Protein AF-A0A3B3IU52-F1 (afdb_monomer_lite)

InterPro domains:
  IPR023696 Ureohydrolase domain superfamily [SSF52768] (1-174)
  IPR023801 Histone deacetylase domain [PF00850] (44-119)
  IPR037138 Histone deacetylase domain superfamily [G3DSA:3.40.800.20] (1-45)
  IPR037138 Histone deacetylase domain superfamily [G3DSA:3.40.800.20] (46-176)

Radius of gyration: 17.89 Å; chains: 1; bounding box: 41×42×43 Å

Sequence (176 aa):
CPATEGIFDYAAAIGGATITAAQCLIDGMCKVAINWSGGWHHAKNVLKEVYQAFNPKAVVLQLGADTIAGDPMCSFNMTPVGIGKCLKYILQWQLATLILGGGGYNLANTARCWTYLTGVILGKTLSSEIPDHEFFTAYGPDYVLEITPSCRPDRNEPHRIQQILNYIKGNLKHVV

Structure (mmCIF, N/CA/C/O backbone):
data_AF-A0A3B3IU52-F1
#
_entry.id   AF-A0A3B3IU52-F1
#
loop_
_atom_site.group_PDB
_atom_site.id
_atom_site.type_symbol
_atom_site.label_atom_id
_atom_site.label_alt_id
_atom_site.label_comp_id
_atom_site.label_asym_id
_atom_site.label_entity_id
_atom_site.label_seq_id
_atom_site.pdbx_PDB_ins_code
_atom_site.Cartn_x
_atom_site.Cartn_y
_atom_site.Cartn_z
_atom_site.occupancy
_atom_site.B_iso_or_equiv
_atom_site.auth_seq_id
_atom_site.auth_comp_id
_atom_site.auth_asym_id
_atom_site.auth_atom_id
_atom_site.pdbx_PDB_model_num
ATOM 1 N N . CYS A 1 1 ? -6.387 11.412 -16.686 1.00 67.19 1 CYS A N 1
ATOM 2 C CA . CYS A 1 1 ? -7.713 10.794 -16.881 1.00 67.19 1 CYS A CA 1
ATOM 3 C C . CYS A 1 1 ? -8.155 10.950 -18.334 1.00 67.19 1 CYS A C 1
ATOM 5 O O . CYS A 1 1 ? -8.839 11.922 -18.634 1.00 67.19 1 CYS A O 1
ATOM 7 N N . PRO A 1 2 ? -7.716 10.068 -19.248 1.00 74.56 2 PRO A N 1
ATOM 8 C CA . PRO A 1 2 ? -8.253 10.043 -20.608 1.00 74.56 2 PRO A CA 1
ATOM 9 C C . PRO A 1 2 ? -9.712 9.559 -20.592 1.00 74.56 2 PRO A C 1
ATOM 11 O O . PRO A 1 2 ? -10.058 8.677 -19.807 1.00 74.56 2 PRO A O 1
ATOM 14 N N . ALA A 1 3 ? -10.562 10.129 -21.446 1.00 82.50 3 ALA A N 1
ATOM 15 C CA . ALA A 1 3 ? -11.902 9.599 -21.682 1.00 82.50 3 ALA A CA 1
ATOM 16 C C . ALA A 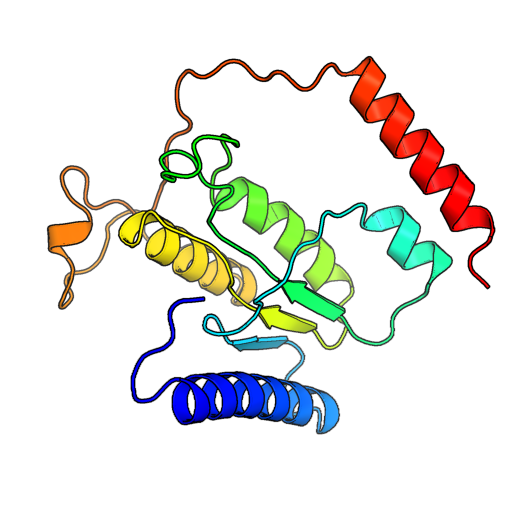1 3 ? -11.779 8.351 -22.568 1.00 82.50 3 ALA A C 1
ATOM 18 O O . ALA A 1 3 ? -11.343 8.451 -23.712 1.00 82.50 3 ALA A O 1
ATOM 19 N N . THR A 1 4 ? -12.112 7.183 -22.024 1.00 79.62 4 THR A N 1
ATOM 20 C CA . THR A 1 4 ? -12.053 5.892 -22.723 1.00 79.62 4 THR A CA 1
ATOM 21 C C . THR A 1 4 ? -13.270 5.045 -22.359 1.00 79.62 4 THR A C 1
ATOM 23 O O . THR A 1 4 ? -13.953 5.324 -21.373 1.00 79.62 4 THR A O 1
ATOM 26 N N . GLU A 1 5 ? -13.572 4.030 -23.162 1.00 81.25 5 GLU A N 1
ATOM 27 C CA . GLU A 1 5 ? -14.638 3.069 -22.875 1.00 81.25 5 GLU A CA 1
ATOM 28 C C . GLU A 1 5 ? -14.361 2.304 -21.564 1.00 81.25 5 GLU A C 1
ATOM 30 O O . GLU A 1 5 ? -13.205 2.078 -21.202 1.00 81.25 5 GLU A O 1
ATOM 35 N N . GLY A 1 6 ? -15.416 1.949 -20.821 1.00 83.94 6 GLY A N 1
ATOM 36 C CA . GLY A 1 6 ? -15.324 1.152 -19.587 1.00 83.94 6 GLY A CA 1
ATOM 37 C C . GLY A 1 6 ? -14.875 1.903 -18.324 1.00 83.94 6 GLY A C 1
ATOM 38 O O . GLY A 1 6 ? -14.784 1.299 -17.257 1.00 83.94 6 GLY A O 1
ATOM 39 N N . ILE A 1 7 ? -14.627 3.220 -18.388 1.00 70.56 7 ILE A N 1
ATOM 40 C CA . ILE A 1 7 ? -14.172 4.000 -17.216 1.00 70.56 7 ILE A CA 1
ATOM 41 C C . ILE A 1 7 ? -15.163 3.991 -16.048 1.00 70.56 7 ILE A C 1
ATOM 43 O O . ILE A 1 7 ? -14.738 4.027 -14.894 1.00 70.56 7 ILE A O 1
ATOM 47 N N . PHE A 1 8 ? -16.469 3.947 -16.332 1.00 73.44 8 PHE A N 1
ATOM 48 C CA . PHE A 1 8 ? -17.498 3.908 -15.295 1.00 73.44 8 PHE A CA 1
ATOM 49 C C . PHE A 1 8 ? -17.473 2.567 -14.563 1.00 73.44 8 PHE A C 1
ATOM 51 O O . PHE A 1 8 ? -17.418 2.554 -13.338 1.00 73.44 8 PHE A O 1
ATOM 58 N N . ASP A 1 9 ? -17.422 1.459 -15.302 1.00 76.62 9 ASP A N 1
ATOM 59 C CA . ASP A 1 9 ? -17.371 0.112 -14.729 1.00 76.62 9 ASP A CA 1
ATOM 60 C C . ASP A 1 9 ? -16.074 -0.112 -13.949 1.00 76.62 9 ASP A C 1
ATOM 62 O O . ASP A 1 9 ? -16.095 -0.650 -12.844 1.00 76.62 9 ASP A O 1
ATOM 66 N N . TYR A 1 10 ? -14.948 0.384 -14.470 1.00 73.12 10 TYR A N 1
ATOM 67 C CA . TYR A 1 10 ? -13.663 0.376 -13.773 1.00 73.12 10 TYR A CA 1
ATOM 68 C C . TYR A 1 10 ? -13.732 1.126 -12.434 1.00 73.12 10 TYR A C 1
ATOM 70 O O . TYR A 1 10 ? -13.343 0.595 -11.389 1.00 73.12 10 TYR A O 1
ATOM 78 N N . ALA A 1 11 ? -14.277 2.346 -12.444 1.00 67.62 11 ALA A N 1
ATOM 79 C CA . ALA A 1 11 ? -14.448 3.142 -11.234 1.00 67.62 11 ALA A CA 1
ATOM 80 C C . ALA A 1 11 ? -15.428 2.482 -10.248 1.00 67.62 11 ALA A C 1
ATOM 82 O O . ALA A 1 11 ? -15.142 2.427 -9.049 1.00 67.62 11 ALA A O 1
ATOM 83 N N . ALA A 1 12 ? -16.548 1.946 -10.741 1.00 72.75 12 ALA A N 1
ATOM 84 C CA . ALA A 1 12 ? -17.552 1.253 -9.940 1.00 72.75 12 ALA A CA 1
ATOM 85 C C . ALA A 1 12 ? -16.986 -0.018 -9.294 1.00 72.75 12 ALA A C 1
ATOM 87 O O . ALA A 1 12 ? -17.227 -0.251 -8.111 1.00 72.75 12 ALA A O 1
ATOM 88 N N . ALA A 1 13 ? -16.176 -0.798 -10.015 1.00 80.69 13 ALA A N 1
ATOM 89 C CA . ALA A 1 13 ? -15.521 -1.991 -9.487 1.00 80.69 13 ALA A CA 1
ATOM 90 C C . ALA A 1 13 ? -14.518 -1.650 -8.372 1.00 80.69 13 ALA A C 1
ATOM 92 O O . ALA A 1 13 ? -14.531 -2.279 -7.314 1.00 80.69 13 ALA A O 1
ATOM 93 N N . ILE A 1 14 ? -13.684 -0.622 -8.562 1.00 77.06 14 ILE A N 1
ATOM 94 C CA . ILE A 1 14 ? -12.698 -0.195 -7.552 1.00 77.06 14 ILE A CA 1
ATOM 95 C C . ILE A 1 14 ? -13.382 0.395 -6.318 1.00 77.06 14 ILE A C 1
ATOM 97 O O . ILE A 1 14 ? -12.998 0.082 -5.181 1.00 77.06 14 ILE A O 1
ATOM 101 N N . GLY A 1 15 ? -14.391 1.241 -6.537 1.00 68.56 15 GLY A N 1
ATOM 102 C CA . GLY A 1 15 ? -15.220 1.795 -5.472 1.00 68.56 15 GLY A CA 1
ATOM 103 C C . GLY A 1 15 ? -15.920 0.683 -4.694 1.00 68.56 15 GLY A C 1
ATOM 104 O O . GLY A 1 15 ? -15.777 0.607 -3.475 1.00 68.56 15 GLY A O 1
ATOM 105 N N . GLY A 1 16 ? -16.575 -0.236 -5.405 1.00 80.31 16 GLY A N 1
ATOM 106 C CA . GLY A 1 16 ? -17.250 -1.405 -4.848 1.00 80.31 16 GLY A CA 1
ATOM 107 C C . GLY A 1 16 ? -16.316 -2.285 -4.021 1.00 80.31 16 GLY A C 1
ATOM 108 O O . GLY A 1 16 ? -16.609 -2.537 -2.859 1.00 80.31 16 GLY A O 1
ATOM 109 N N . ALA A 1 17 ? -15.150 -2.667 -4.549 1.00 86.44 17 ALA A N 1
ATOM 110 C CA . ALA A 1 17 ? -14.179 -3.492 -3.825 1.00 86.44 17 ALA A CA 1
ATOM 111 C C . ALA A 1 17 ? -13.666 -2.820 -2.539 1.00 86.44 17 ALA A C 1
ATOM 113 O O . ALA A 1 17 ? -13.493 -3.476 -1.512 1.00 86.44 17 ALA A O 1
ATOM 114 N N . THR A 1 18 ? -13.460 -1.500 -2.568 1.00 87.62 18 THR A N 1
ATOM 115 C CA . THR A 1 18 ? -13.066 -0.723 -1.380 1.00 87.62 18 THR A CA 1
ATOM 116 C C . THR A 1 18 ? -14.185 -0.695 -0.337 1.00 87.62 18 THR A C 1
ATOM 118 O O . THR A 1 18 ? -13.915 -0.879 0.850 1.00 87.62 18 THR A O 1
ATOM 121 N N . ILE A 1 19 ? -15.439 -0.516 -0.769 1.00 85.00 19 ILE A N 1
ATOM 122 C CA . ILE A 1 19 ? -16.620 -0.554 0.105 1.00 85.00 19 ILE A CA 1
ATOM 123 C C . ILE A 1 19 ? -16.797 -1.951 0.709 1.00 85.00 19 ILE A C 1
ATOM 125 O O . ILE A 1 19 ? -16.998 -2.063 1.913 1.00 85.00 19 ILE A O 1
ATOM 129 N N . THR A 1 20 ? -16.651 -3.019 -0.079 1.00 93.25 20 THR A N 1
ATOM 130 C CA . THR A 1 20 ? -16.701 -4.401 0.420 1.00 93.25 20 THR A CA 1
ATOM 131 C C . THR A 1 20 ? -15.613 -4.656 1.460 1.00 93.25 20 THR A C 1
ATOM 133 O O . THR A 1 20 ? -15.899 -5.203 2.520 1.00 93.25 20 THR A O 1
ATOM 136 N N . ALA A 1 21 ? -14.379 -4.210 1.213 1.00 91.31 21 ALA A N 1
ATOM 137 C CA . ALA A 1 21 ? -13.291 -4.340 2.177 1.00 91.31 21 ALA A CA 1
ATOM 138 C C . ALA A 1 21 ? -13.572 -3.568 3.483 1.00 91.31 21 ALA A C 1
ATOM 140 O O . ALA A 1 21 ? -13.282 -4.070 4.568 1.00 91.31 21 ALA A O 1
ATOM 141 N N . ALA A 1 22 ? -14.185 -2.382 3.397 1.00 89.44 22 ALA A N 1
ATOM 142 C CA . ALA A 1 22 ? -14.649 -1.642 4.569 1.00 89.44 22 ALA A CA 1
ATOM 143 C C . ALA A 1 22 ? -15.781 -2.376 5.307 1.00 89.44 22 ALA A C 1
ATOM 145 O O . ALA A 1 22 ? -15.752 -2.446 6.534 1.00 89.44 22 ALA A O 1
ATOM 146 N N . GLN A 1 23 ? -16.730 -2.979 4.585 1.00 91.19 23 GLN A N 1
ATOM 147 C CA . GLN A 1 23 ? -17.802 -3.780 5.177 1.00 91.19 23 GLN A CA 1
ATOM 148 C C . GLN A 1 23 ? -17.237 -4.979 5.952 1.00 91.19 23 GLN A C 1
ATOM 150 O O . GLN A 1 23 ? -17.624 -5.196 7.095 1.00 91.19 23 GLN A O 1
ATOM 155 N N . CYS A 1 24 ? -16.228 -5.675 5.412 1.00 94.62 24 CYS A N 1
ATOM 156 C CA . CYS A 1 24 ? -15.541 -6.757 6.127 1.00 94.62 24 CYS A CA 1
ATOM 157 C C . CYS A 1 24 ? -14.920 -6.311 7.461 1.00 94.62 24 CYS A C 1
ATOM 159 O O . CYS A 1 24 ? -14.879 -7.089 8.417 1.00 94.62 24 CYS A O 1
ATOM 161 N N . LEU A 1 25 ? -14.420 -5.072 7.530 1.00 94.88 25 LEU A N 1
ATOM 162 C CA . LEU A 1 25 ? -13.889 -4.487 8.763 1.00 94.88 25 LEU A CA 1
ATOM 163 C C . LEU A 1 25 ? -15.010 -4.119 9.747 1.00 94.88 25 LEU A C 1
ATOM 165 O O . LEU A 1 25 ? -14.863 -4.373 10.941 1.00 94.88 25 LEU A O 1
ATOM 169 N N . ILE A 1 26 ? -16.115 -3.543 9.259 1.00 94.62 26 ILE A N 1
ATOM 170 C CA . ILE A 1 26 ? -17.293 -3.177 10.069 1.00 94.62 26 ILE A CA 1
ATOM 171 C C . ILE A 1 26 ? -17.931 -4.422 10.692 1.00 94.62 26 ILE A C 1
ATOM 173 O O . ILE A 1 26 ? -18.233 -4.423 11.884 1.00 94.62 26 ILE A O 1
ATOM 177 N N . ASP A 1 27 ? -18.059 -5.496 9.914 1.00 96.12 27 ASP A N 1
ATOM 178 C CA . ASP A 1 27 ? -18.650 -6.766 10.349 1.00 96.12 27 ASP A CA 1
ATOM 179 C C . ASP A 1 27 ? -17.715 -7.576 11.266 1.00 96.12 27 ASP A C 1
ATOM 181 O O . ASP A 1 27 ? -18.070 -8.657 11.732 1.00 96.12 27 ASP A O 1
ATOM 185 N N . GLY A 1 28 ? -16.495 -7.087 11.517 1.00 94.19 28 GLY A N 1
ATOM 186 C CA . GLY A 1 28 ? -15.509 -7.764 12.357 1.00 94.19 28 GLY A CA 1
ATOM 187 C C . GLY A 1 28 ? -14.953 -9.058 11.755 1.00 94.19 28 GLY A C 1
ATOM 188 O O . GLY A 1 28 ? -14.301 -9.820 12.469 1.00 94.19 28 GLY A O 1
ATOM 189 N N . MET A 1 29 ? -15.160 -9.310 10.455 1.00 96.19 29 MET A N 1
ATOM 190 C CA . MET A 1 29 ? -14.649 -10.506 9.768 1.00 96.19 29 MET A CA 1
ATOM 191 C C . MET A 1 29 ? -13.118 -10.528 9.704 1.00 96.19 29 MET A C 1
ATOM 193 O O . MET A 1 29 ? -12.501 -11.592 9.656 1.00 96.19 29 MET A O 1
ATOM 197 N N . CYS A 1 30 ? -12.488 -9.354 9.709 1.00 94.38 30 CYS A N 1
ATOM 198 C CA . CYS A 1 30 ? -11.038 -9.207 9.713 1.00 94.38 30 CYS A CA 1
ATOM 199 C C . CYS A 1 30 ? -10.610 -7.914 10.417 1.00 94.38 30 CYS A C 1
ATOM 201 O O . CYS A 1 30 ? -11.371 -6.953 10.494 1.00 94.38 30 CYS A O 1
ATOM 203 N N . LYS A 1 31 ? -9.353 -7.858 10.877 1.00 95.19 31 LYS A N 1
ATOM 204 C CA . LYS A 1 31 ? -8.714 -6.599 11.309 1.00 95.19 31 LYS A CA 1
ATOM 205 C C . LYS A 1 31 ? -7.993 -5.866 10.178 1.00 95.19 31 LYS A C 1
ATOM 207 O O . LYS A 1 31 ? -7.754 -4.669 10.298 1.00 95.19 31 LYS A O 1
ATOM 212 N N . VAL A 1 32 ? -7.627 -6.572 9.110 1.00 96.44 32 VAL A N 1
ATOM 213 C CA . VAL A 1 32 ? -6.949 -6.010 7.939 1.00 96.44 32 VAL A CA 1
ATOM 214 C C . VAL A 1 32 ? -7.668 -6.486 6.686 1.00 96.44 32 VAL A C 1
ATOM 216 O O . VAL A 1 32 ? -7.821 -7.692 6.503 1.00 96.44 32 VAL A O 1
ATOM 219 N N . ALA A 1 33 ? -8.072 -5.551 5.831 1.00 96.00 33 ALA A N 1
ATOM 220 C CA . ALA A 1 33 ? -8.644 -5.827 4.515 1.00 96.00 33 ALA A CA 1
ATOM 221 C C . ALA A 1 33 ? -7.791 -5.139 3.442 1.00 96.00 33 ALA A C 1
ATOM 223 O O . ALA A 1 33 ? -7.315 -4.028 3.664 1.00 96.00 33 ALA A O 1
ATOM 224 N N . ILE A 1 34 ? -7.567 -5.787 2.296 1.00 96.69 34 ILE A N 1
ATOM 225 C CA . ILE A 1 34 ? -6.643 -5.305 1.257 1.00 96.69 34 ILE A CA 1
ATOM 226 C C . ILE A 1 34 ? -7.393 -5.121 -0.064 1.00 96.69 34 ILE A C 1
ATOM 228 O O . ILE A 1 34 ? -8.050 -6.045 -0.536 1.00 96.69 34 ILE A O 1
ATOM 232 N N . ASN A 1 35 ? -7.231 -3.954 -0.691 1.00 94.69 35 ASN A N 1
ATOM 233 C CA . ASN A 1 35 ? -7.596 -3.701 -2.082 1.00 94.69 35 ASN A CA 1
ATOM 234 C C . ASN A 1 35 ? -6.460 -2.951 -2.803 1.00 94.69 35 ASN A C 1
ATOM 236 O O . ASN A 1 35 ? -6.437 -1.719 -2.856 1.00 94.69 35 ASN A O 1
ATOM 240 N N . TRP A 1 36 ? -5.532 -3.695 -3.411 1.00 95.19 36 TRP A N 1
ATOM 241 C CA . TRP A 1 36 ? -4.413 -3.112 -4.163 1.00 95.19 36 TRP A CA 1
ATOM 242 C C . TRP A 1 36 ? -4.843 -2.291 -5.391 1.00 95.19 36 TRP A C 1
ATOM 244 O O . TRP A 1 36 ? -4.096 -1.426 -5.828 1.00 95.19 36 TRP A O 1
ATOM 254 N N . SER A 1 37 ? -6.057 -2.488 -5.916 1.00 87.19 37 SER A N 1
ATOM 255 C CA . SER A 1 37 ? -6.569 -1.701 -7.053 1.00 87.19 37 SER A CA 1
ATOM 256 C C . SER A 1 37 ? -7.183 -0.351 -6.642 1.00 87.19 37 SER A C 1
ATOM 258 O O . SER A 1 37 ? -7.535 0.463 -7.498 1.00 87.19 37 SER A O 1
ATOM 260 N N . GLY A 1 38 ? -7.344 -0.105 -5.336 1.00 79.69 38 GLY A N 1
ATOM 261 C CA . GLY A 1 38 ? -7.836 1.159 -4.782 1.00 79.69 38 GLY A CA 1
ATOM 262 C C . GLY A 1 38 ? -6.721 2.155 -4.450 1.00 79.69 38 GLY A C 1
ATOM 263 O O . GLY A 1 38 ? -5.553 1.935 -4.750 1.00 79.69 38 GLY A O 1
ATOM 264 N N . GLY A 1 39 ? -7.067 3.251 -3.767 1.00 78.19 39 GLY A N 1
ATOM 265 C CA . GLY A 1 39 ? -6.065 4.204 -3.262 1.00 78.19 39 GLY A CA 1
ATOM 266 C C . GLY A 1 39 ? -5.669 5.311 -4.243 1.00 78.19 39 GLY A C 1
ATOM 267 O O . GLY A 1 39 ? -4.533 5.786 -4.224 1.00 78.19 39 GLY A O 1
ATOM 268 N N . TRP A 1 40 ? -6.603 5.736 -5.094 1.00 63.31 40 TRP A N 1
ATOM 269 C CA . TRP A 1 40 ? -6.454 6.847 -6.041 1.00 63.31 40 TRP A CA 1
ATOM 270 C C . TRP A 1 40 ? -6.471 8.201 -5.329 1.00 63.31 40 TRP A C 1
ATOM 272 O O . TRP A 1 40 ? -7.455 8.935 -5.368 1.00 63.31 40 TRP A O 1
ATOM 282 N N . HIS A 1 41 ? -5.391 8.506 -4.616 1.00 65.62 41 HIS A N 1
ATOM 283 C CA . HIS A 1 41 ? -5.315 9.671 -3.739 1.00 65.62 41 HIS A CA 1
ATOM 284 C C . HIS A 1 41 ? -4.006 10.454 -3.912 1.00 65.62 41 HIS A C 1
ATOM 286 O O . HIS A 1 41 ? -3.031 9.967 -4.484 1.00 65.62 41 HIS A O 1
ATOM 292 N N . HIS A 1 42 ? -3.968 11.671 -3.378 1.00 37.78 42 HIS A N 1
ATOM 293 C CA . HIS A 1 42 ? -2.766 12.499 -3.302 1.00 37.78 42 HIS A CA 1
ATOM 294 C C . HIS A 1 42 ? -2.531 12.876 -1.829 1.00 37.78 42 HIS A C 1
ATOM 296 O O . HIS A 1 42 ? -3.177 13.796 -1.335 1.00 37.78 42 HIS A O 1
ATOM 302 N N . ALA A 1 43 ? -1.651 12.177 -1.096 1.00 29.97 43 ALA A N 1
ATOM 303 C CA . ALA A 1 43 ? -1.400 12.480 0.327 1.00 29.97 43 ALA A CA 1
ATOM 304 C C . ALA A 1 43 ? 0.029 12.138 0.818 1.00 29.97 43 ALA A C 1
ATOM 306 O O . ALA A 1 43 ? 0.737 11.340 0.205 1.00 29.97 43 ALA A O 1
ATOM 307 N N . LYS A 1 44 ? 0.457 12.752 1.940 1.00 35.88 44 LYS A N 1
ATOM 308 C CA . LYS A 1 44 ? 1.752 12.556 2.645 1.00 35.88 44 LYS A CA 1
ATOM 309 C C . LYS A 1 44 ? 1.527 12.408 4.165 1.00 35.88 44 LYS A C 1
ATOM 311 O O . LYS A 1 44 ? 0.526 12.909 4.661 1.00 35.88 44 LYS A O 1
ATOM 316 N N . ASN A 1 45 ? 2.455 11.773 4.905 1.00 52.44 45 ASN A N 1
ATOM 317 C CA . ASN A 1 45 ? 2.211 11.310 6.287 1.00 52.44 45 ASN A CA 1
ATOM 318 C C . ASN A 1 45 ? 3.211 11.768 7.375 1.00 52.44 45 ASN A C 1
ATOM 320 O O . ASN A 1 45 ? 4.421 11.796 7.157 1.00 52.44 45 ASN A O 1
ATOM 324 N N . VAL A 1 46 ? 2.664 11.995 8.583 1.00 60.59 46 VAL A N 1
ATOM 325 C CA . VAL A 1 46 ? 3.314 12.085 9.912 1.00 60.59 46 VAL A CA 1
ATOM 326 C C . VAL A 1 46 ? 2.416 11.325 10.898 1.00 60.59 46 VAL A C 1
ATOM 328 O O . VAL A 1 46 ? 1.311 11.768 11.174 1.00 60.59 46 VAL A O 1
ATOM 331 N N . LEU A 1 47 ? 2.828 10.143 11.371 1.00 73.62 47 LEU A N 1
ATOM 332 C CA . LEU A 1 47 ? 1.882 9.145 11.910 1.00 73.62 47 LEU A CA 1
ATOM 333 C C . LEU A 1 47 ? 1.752 9.112 13.441 1.00 73.62 47 LEU A C 1
ATOM 335 O O . LEU A 1 47 ? 0.660 8.878 13.954 1.00 73.62 47 LEU A O 1
ATOM 339 N N . LYS A 1 48 ? 2.843 9.330 14.188 1.00 77.44 48 LYS A N 1
ATOM 340 C CA . LYS A 1 48 ? 2.846 9.149 15.651 1.00 77.44 48 LYS A CA 1
ATOM 341 C C . LYS A 1 48 ? 1.994 10.202 16.354 1.00 77.44 48 LYS A C 1
ATOM 343 O O . LYS A 1 48 ? 1.152 9.880 17.187 1.00 77.44 48 LYS A O 1
ATOM 348 N N . GLU A 1 49 ? 2.229 11.460 16.021 1.00 78.88 49 GLU A N 1
ATOM 349 C CA . GLU A 1 49 ? 1.549 12.592 16.637 1.00 78.88 49 GLU A CA 1
ATOM 350 C C . GLU A 1 49 ? 0.074 12.655 16.217 1.00 78.88 49 GLU A C 1
ATOM 352 O O . GLU A 1 49 ? -0.766 13.043 17.023 1.00 78.88 49 GLU A O 1
ATOM 357 N N . VAL A 1 50 ? -0.259 12.184 15.007 1.00 81.44 50 VAL A N 1
ATOM 358 C CA . VAL A 1 50 ? -1.651 12.039 14.550 1.00 81.44 50 VAL A CA 1
ATOM 359 C C . VAL A 1 50 ? -2.399 11.013 15.392 1.00 81.44 50 VAL A C 1
ATOM 361 O O . VAL A 1 50 ? -3.508 11.296 15.832 1.00 81.44 50 VAL A O 1
ATOM 364 N N . TYR A 1 51 ? -1.799 9.850 15.669 1.00 81.12 51 TYR A N 1
ATOM 365 C CA . TYR A 1 51 ? -2.450 8.831 16.495 1.00 81.12 51 TYR A CA 1
ATOM 366 C C . TYR A 1 51 ? -2.807 9.364 17.889 1.00 81.12 51 TYR A C 1
ATOM 368 O O . TYR A 1 51 ? -3.922 9.157 18.361 1.00 81.12 51 TYR A O 1
ATOM 376 N N . GLN A 1 52 ? -1.876 10.078 18.533 1.00 82.94 52 GLN A N 1
ATOM 377 C CA . GLN A 1 52 ? -2.097 10.632 19.872 1.00 82.94 52 GLN A CA 1
ATOM 378 C C . GLN A 1 52 ? -3.146 11.744 19.891 1.00 82.94 52 GLN A C 1
ATOM 380 O O . GLN A 1 52 ? -3.952 11.786 20.815 1.00 82.94 52 GLN A O 1
ATOM 385 N N . ALA A 1 53 ? -3.128 12.631 18.896 1.00 83.88 53 ALA A N 1
ATOM 386 C CA . ALA A 1 53 ? -4.040 13.766 18.848 1.00 83.88 53 ALA A CA 1
ATOM 387 C C . ALA A 1 53 ? -5.461 13.359 18.424 1.00 83.88 53 ALA A C 1
ATOM 389 O O . ALA A 1 53 ? -6.429 13.834 18.999 1.00 83.88 53 ALA A O 1
ATOM 390 N N . PHE A 1 54 ? -5.590 12.467 17.437 1.00 89.81 54 PHE A N 1
ATOM 391 C CA . PHE A 1 54 ? -6.877 12.136 16.815 1.00 89.81 54 PHE A CA 1
ATOM 392 C C . PHE A 1 54 ? -7.543 10.871 17.384 1.00 89.81 54 PHE A C 1
ATOM 394 O O . PHE A 1 54 ? -8.747 10.692 17.234 1.00 89.81 54 PHE A O 1
ATOM 401 N N . ASN A 1 55 ? -6.781 9.977 18.029 1.00 89.00 55 ASN A N 1
ATOM 402 C CA . ASN A 1 55 ? -7.271 8.715 18.605 1.00 89.00 55 ASN A CA 1
ATOM 403 C C . ASN A 1 55 ? -8.170 7.893 17.641 1.00 89.00 55 ASN A C 1
ATOM 405 O O . ASN A 1 55 ? -9.339 7.618 17.960 1.00 89.00 55 ASN A O 1
ATOM 409 N N . PRO A 1 56 ? -7.652 7.504 16.454 1.00 91.44 56 PRO A N 1
ATOM 410 C CA . PRO A 1 56 ? -8.452 6.878 15.404 1.00 91.44 56 PRO A CA 1
ATOM 411 C C . PRO A 1 56 ? -9.094 5.561 15.858 1.00 91.44 56 PRO A C 1
ATOM 413 O O . PRO A 1 56 ? -8.544 4.828 16.679 1.00 91.44 56 PRO A O 1
ATOM 416 N N . LYS A 1 57 ? -10.260 5.235 15.285 1.00 93.56 57 LYS A N 1
ATOM 417 C CA . LYS A 1 57 ? -10.965 3.953 15.512 1.00 93.56 57 LYS A CA 1
ATOM 418 C C . LYS A 1 57 ? -10.787 2.947 14.375 1.00 93.56 57 LYS A C 1
ATOM 420 O O . LYS A 1 57 ? -10.939 1.749 14.586 1.00 93.56 57 LYS A O 1
ATOM 425 N N . ALA A 1 58 ? -10.409 3.433 13.200 1.00 93.00 58 ALA A N 1
ATOM 426 C CA . ALA A 1 58 ? -10.020 2.651 12.038 1.00 93.00 58 ALA A CA 1
ATOM 427 C C . ALA A 1 58 ? -8.962 3.431 11.246 1.00 93.00 58 ALA A C 1
ATOM 429 O O . ALA A 1 58 ? -8.800 4.640 11.438 1.00 93.00 58 ALA A O 1
ATOM 430 N N . VAL A 1 59 ? -8.246 2.746 10.361 1.00 93.44 59 VAL A N 1
ATOM 431 C CA . VAL A 1 59 ? -7.207 3.322 9.507 1.00 93.44 59 VAL A CA 1
ATOM 432 C C . VAL A 1 59 ? -7.481 2.947 8.057 1.00 93.44 59 VAL A C 1
ATOM 434 O O . VAL A 1 59 ? -7.743 1.790 7.749 1.00 93.44 59 VAL A O 1
ATOM 437 N N . VAL A 1 60 ? -7.362 3.915 7.152 1.00 94.06 60 VAL A N 1
ATOM 438 C CA . VAL A 1 60 ? -7.211 3.656 5.717 1.00 94.06 60 VAL A CA 1
ATOM 439 C C . VAL A 1 60 ? -5.776 4.011 5.351 1.00 94.06 60 VAL A C 1
ATOM 441 O O . VAL A 1 60 ? -5.351 5.151 5.537 1.00 94.06 60 VAL A O 1
ATOM 444 N N . LEU A 1 61 ? -5.013 3.031 4.878 1.00 92.38 61 LEU A N 1
ATOM 445 C CA . LEU A 1 61 ? -3.603 3.178 4.544 1.00 92.38 61 LEU A CA 1
ATOM 446 C C . LEU A 1 61 ? -3.390 2.867 3.067 1.00 92.38 61 LEU A C 1
ATOM 448 O O . LEU A 1 61 ? -3.435 1.719 2.638 1.00 92.38 61 LEU A O 1
ATOM 452 N N . GLN A 1 62 ? -3.121 3.911 2.299 1.00 93.12 62 GLN A N 1
ATOM 453 C CA . GLN A 1 62 ? -2.742 3.797 0.901 1.00 93.12 62 GLN A CA 1
ATOM 454 C C . GLN A 1 62 ? -1.223 3.665 0.773 1.00 93.12 62 GLN A C 1
ATOM 456 O O . GLN A 1 62 ? -0.476 4.365 1.465 1.00 93.12 62 GLN A O 1
ATOM 461 N N . LEU A 1 63 ? -0.783 2.761 -0.100 1.00 93.44 63 LEU A N 1
ATOM 462 C CA . LEU A 1 63 ? 0.615 2.376 -0.274 1.00 93.44 63 LEU A CA 1
ATOM 463 C C . LEU A 1 63 ? 0.991 2.383 -1.762 1.00 93.44 63 LEU A C 1
ATOM 465 O O . LEU A 1 63 ? 1.403 1.364 -2.322 1.00 93.44 63 LEU A O 1
ATOM 469 N N . GLY A 1 64 ? 0.856 3.550 -2.395 1.00 93.75 64 GLY A N 1
ATOM 470 C CA . GLY A 1 64 ? 1.357 3.789 -3.746 1.00 93.75 64 GLY A CA 1
ATOM 471 C C . GLY A 1 64 ? 2.842 3.419 -3.859 1.00 93.75 64 GLY A C 1
ATOM 472 O O . GLY A 1 64 ? 3.673 3.812 -3.035 1.00 93.75 64 GLY A O 1
ATOM 473 N N . ALA A 1 65 ? 3.170 2.634 -4.879 1.00 95.56 65 ALA A N 1
ATOM 474 C CA . ALA A 1 65 ? 4.514 2.177 -5.197 1.00 95.56 65 ALA A CA 1
ATOM 475 C C . ALA A 1 65 ? 5.300 3.157 -6.093 1.00 95.56 65 ALA A C 1
ATOM 477 O O . ALA A 1 65 ? 6.461 2.899 -6.387 1.00 95.56 65 ALA A O 1
ATOM 478 N N . ASP A 1 66 ? 4.739 4.309 -6.465 1.00 93.94 66 ASP A N 1
ATOM 479 C CA . ASP A 1 66 ? 5.440 5.369 -7.218 1.00 93.94 66 ASP A CA 1
ATOM 480 C C . ASP A 1 66 ? 6.564 6.075 -6.427 1.00 93.94 66 ASP A C 1
ATOM 482 O O . ASP A 1 66 ? 7.330 6.882 -6.957 1.00 93.94 66 ASP A O 1
ATOM 486 N N . THR A 1 67 ? 6.711 5.731 -5.147 1.00 91.94 67 THR A N 1
ATOM 487 C CA . THR A 1 67 ? 7.834 6.137 -4.290 1.00 91.94 67 THR A CA 1
ATOM 488 C C . THR A 1 67 ? 9.080 5.255 -4.444 1.00 91.94 67 THR A C 1
ATOM 490 O O . THR A 1 67 ? 10.162 5.616 -3.961 1.00 91.94 67 THR A O 1
ATOM 493 N N . ILE A 1 68 ? 8.931 4.090 -5.077 1.00 95.94 68 ILE A N 1
ATOM 494 C CA . ILE A 1 68 ? 9.954 3.051 -5.173 1.00 95.94 68 ILE A CA 1
ATOM 495 C C . ILE A 1 68 ? 11.044 3.441 -6.179 1.00 95.94 68 ILE A C 1
ATOM 497 O O . ILE A 1 68 ? 10.785 4.043 -7.221 1.00 95.94 68 ILE A O 1
ATOM 501 N N . ALA A 1 69 ? 12.291 3.091 -5.864 1.00 95.00 69 ALA A N 1
ATOM 502 C CA . ALA A 1 69 ? 13.422 3.287 -6.758 1.00 95.00 69 ALA A CA 1
ATOM 503 C C . ALA A 1 69 ? 13.174 2.621 -8.127 1.00 95.00 69 ALA A C 1
ATOM 505 O O . ALA A 1 69 ? 12.679 1.496 -8.220 1.00 95.00 69 ALA A O 1
ATOM 506 N N . GLY A 1 70 ? 13.525 3.332 -9.200 1.00 92.31 70 GLY A N 1
ATOM 507 C CA . GLY A 1 70 ? 13.295 2.874 -10.573 1.00 92.31 70 GLY A CA 1
ATOM 508 C C . GLY A 1 70 ? 11.881 3.128 -11.110 1.00 92.31 70 GLY A C 1
ATOM 509 O O . GLY A 1 70 ? 11.581 2.688 -12.220 1.00 92.31 70 GLY A O 1
ATOM 510 N N . ASP A 1 71 ? 11.019 3.828 -10.366 1.00 95.69 71 ASP A N 1
ATOM 511 C CA . ASP A 1 71 ? 9.743 4.311 -10.895 1.00 95.69 71 ASP A CA 1
ATOM 512 C C . ASP A 1 71 ? 9.943 5.466 -11.912 1.00 95.69 71 ASP A C 1
ATOM 514 O O . ASP A 1 71 ? 10.765 6.359 -11.666 1.00 95.69 71 ASP A O 1
ATOM 518 N N . PRO A 1 72 ? 9.194 5.497 -13.034 1.00 92.69 72 PRO A N 1
ATOM 519 C CA . PRO A 1 72 ? 9.226 6.579 -14.023 1.00 92.69 72 PRO A CA 1
ATOM 520 C C . PRO A 1 72 ? 8.981 7.989 -13.471 1.00 92.69 72 PRO A C 1
ATOM 522 O O . PRO A 1 72 ? 9.487 8.952 -14.046 1.00 92.69 72 PRO A O 1
ATOM 525 N N . MET A 1 73 ? 8.266 8.139 -12.348 1.00 86.88 73 MET A N 1
ATOM 526 C CA . MET A 1 73 ? 8.100 9.435 -11.671 1.00 86.88 73 MET A CA 1
ATOM 527 C C . MET A 1 73 ? 9.430 10.009 -11.165 1.00 86.88 73 MET A C 1
ATOM 529 O O . MET A 1 73 ? 9.513 11.202 -10.862 1.00 86.88 73 MET A O 1
ATOM 533 N N . CYS A 1 74 ? 10.472 9.171 -11.060 1.00 79.75 74 CYS A N 1
ATOM 534 C CA . CYS A 1 74 ? 11.877 9.540 -10.870 1.00 79.75 74 CYS A CA 1
ATOM 535 C C . CYS A 1 74 ? 12.103 10.568 -9.744 1.00 79.75 74 CYS A C 1
ATOM 537 O O . CYS A 1 74 ? 12.945 11.470 -9.835 1.00 79.75 74 CYS A O 1
ATOM 539 N N . SER A 1 75 ? 11.313 10.441 -8.675 1.00 86.62 75 SER A N 1
ATOM 540 C CA . SER A 1 75 ? 11.257 11.394 -7.568 1.00 86.62 75 SER A CA 1
ATOM 541 C C . SER A 1 75 ? 11.968 10.842 -6.337 1.00 86.62 75 SER A C 1
ATOM 543 O O . SER A 1 75 ? 13.032 11.344 -5.967 1.00 86.62 75 SER A O 1
ATOM 545 N N . PHE A 1 76 ? 11.407 9.800 -5.724 1.00 89.81 76 PHE A N 1
ATOM 546 C CA . PHE A 1 76 ? 11.937 9.175 -4.511 1.00 89.81 76 PHE A CA 1
ATOM 547 C C . PHE A 1 76 ? 12.883 8.007 -4.821 1.00 89.81 76 PHE A C 1
ATOM 549 O O . PHE A 1 76 ? 13.065 7.620 -5.972 1.00 89.81 76 PHE A O 1
ATOM 556 N N . ASN A 1 77 ? 13.532 7.486 -3.777 1.00 92.75 77 ASN A N 1
ATOM 557 C CA . ASN A 1 77 ? 14.518 6.407 -3.869 1.00 92.75 77 ASN A CA 1
ATOM 558 C C . ASN A 1 77 ? 14.246 5.309 -2.820 1.00 92.75 77 ASN A C 1
ATOM 560 O O . ASN A 1 77 ? 15.170 4.801 -2.187 1.00 92.75 77 ASN A O 1
ATOM 564 N N . MET A 1 78 ? 12.965 5.012 -2.564 1.00 93.94 78 MET A N 1
ATOM 565 C CA . MET A 1 78 ? 12.551 4.072 -1.516 1.00 93.94 78 MET A CA 1
ATOM 566 C C . MET A 1 78 ? 12.670 2.615 -1.974 1.00 93.94 78 MET A C 1
ATOM 568 O O . MET A 1 78 ? 12.691 2.313 -3.164 1.00 93.94 78 MET A O 1
ATOM 572 N N . THR A 1 79 ? 12.662 1.696 -1.011 1.00 95.06 79 THR A N 1
ATOM 573 C CA . THR A 1 79 ? 12.488 0.256 -1.250 1.00 95.06 79 THR A CA 1
ATOM 574 C C . THR A 1 79 ? 11.224 -0.243 -0.543 1.00 95.06 79 THR A C 1
ATOM 576 O O . THR A 1 79 ? 10.780 0.396 0.424 1.00 95.06 79 THR A O 1
ATOM 579 N N . PRO A 1 80 ? 10.659 -1.402 -0.941 1.00 95.94 80 PRO A N 1
ATOM 580 C CA . PRO A 1 80 ? 9.505 -1.987 -0.255 1.00 95.94 80 PRO A CA 1
ATOM 581 C C . PRO A 1 80 ? 9.744 -2.198 1.243 1.00 95.94 80 PRO A C 1
ATOM 583 O O . PRO A 1 80 ? 8.832 -2.033 2.049 1.00 95.94 80 PRO A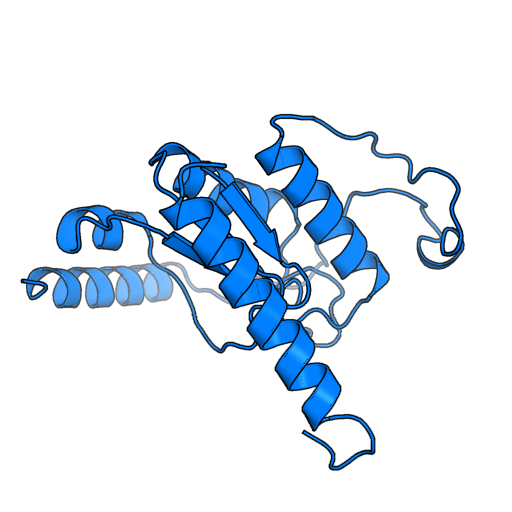 O 1
ATOM 586 N N . VAL A 1 81 ? 10.991 -2.470 1.645 1.00 94.50 81 VAL A N 1
ATOM 587 C CA . VAL A 1 81 ? 11.388 -2.602 3.055 1.00 94.50 81 VAL A CA 1
ATOM 588 C C . VAL A 1 81 ? 11.136 -1.309 3.834 1.00 94.50 81 VAL A C 1
ATOM 590 O O . VAL A 1 81 ? 10.639 -1.366 4.960 1.00 94.50 81 VAL A O 1
ATOM 593 N N . GLY A 1 82 ? 11.442 -0.147 3.249 1.00 87.81 82 GLY A N 1
ATOM 594 C CA . GLY A 1 82 ? 11.178 1.158 3.860 1.00 87.81 82 GLY A CA 1
ATOM 595 C C . GLY A 1 82 ? 9.685 1.390 4.097 1.00 87.81 82 GLY A C 1
ATOM 596 O O . GLY A 1 82 ? 9.284 1.725 5.211 1.00 87.81 82 GLY A O 1
ATOM 597 N N . ILE A 1 83 ? 8.857 1.110 3.087 1.00 93.00 83 ILE A N 1
ATOM 598 C CA . ILE A 1 83 ? 7.391 1.205 3.183 1.00 93.00 83 ILE A CA 1
ATOM 599 C C . ILE A 1 83 ? 6.835 0.186 4.193 1.00 93.00 83 ILE A C 1
ATOM 601 O O . ILE A 1 83 ? 5.979 0.513 5.017 1.00 93.00 83 ILE A O 1
ATOM 605 N N . GLY A 1 84 ? 7.389 -1.028 4.215 1.00 91.25 84 GLY A N 1
ATOM 606 C CA . GLY A 1 84 ? 7.023 -2.087 5.153 1.00 91.25 84 GLY A CA 1
ATOM 607 C C . GLY A 1 84 ? 7.251 -1.713 6.618 1.00 91.25 84 GLY A C 1
ATOM 608 O O . GLY A 1 84 ? 6.504 -2.172 7.481 1.00 91.25 84 GLY A O 1
ATOM 609 N N . LYS A 1 85 ? 8.226 -0.846 6.927 1.00 88.50 85 LYS A N 1
ATOM 610 C CA . LYS A 1 85 ? 8.411 -0.307 8.288 1.00 88.50 85 LYS A CA 1
ATOM 611 C C . LYS A 1 85 ? 7.247 0.600 8.696 1.00 88.50 85 LYS A C 1
ATOM 613 O O . LYS A 1 85 ? 6.744 0.460 9.809 1.00 88.50 85 LYS A O 1
ATOM 618 N N . CYS A 1 86 ? 6.788 1.478 7.801 1.00 87.44 86 CYS A N 1
ATOM 619 C CA . CYS A 1 86 ? 5.613 2.326 8.034 1.00 87.44 86 CYS A CA 1
ATOM 620 C C . CYS A 1 86 ? 4.344 1.483 8.219 1.00 87.44 86 CYS A C 1
ATOM 622 O O . CYS A 1 86 ? 3.583 1.715 9.157 1.00 87.44 86 CYS A O 1
ATOM 624 N N . LEU A 1 87 ? 4.159 0.464 7.374 1.00 91.94 87 LEU A N 1
ATOM 625 C CA . LEU A 1 87 ? 3.047 -0.480 7.474 1.00 91.94 87 LEU A CA 1
ATOM 626 C C . LEU A 1 87 ? 3.052 -1.224 8.816 1.00 91.94 87 LEU A C 1
ATOM 628 O O . LEU A 1 87 ? 2.048 -1.208 9.522 1.00 91.94 87 LEU A O 1
ATOM 632 N N . LYS A 1 88 ? 4.191 -1.808 9.221 1.00 91.38 88 LYS A N 1
ATOM 633 C CA . LYS A 1 88 ? 4.323 -2.482 10.527 1.00 91.38 88 LYS A CA 1
ATOM 634 C C . LYS A 1 88 ? 3.975 -1.556 11.691 1.00 91.38 88 LYS A C 1
ATOM 636 O O . LYS A 1 88 ? 3.290 -1.992 12.609 1.00 91.38 88 LYS A O 1
ATOM 641 N N . TYR A 1 89 ? 4.416 -0.298 11.647 1.00 89.31 89 TYR A N 1
ATOM 642 C CA . TYR A 1 89 ? 4.118 0.681 12.695 1.00 89.31 89 TYR A CA 1
ATOM 643 C C . TYR A 1 89 ? 2.612 0.947 12.844 1.00 89.31 89 TYR A C 1
ATOM 645 O O . TYR A 1 89 ? 2.110 1.005 13.960 1.00 89.31 89 TYR A O 1
ATOM 653 N N . ILE A 1 90 ? 1.879 1.050 11.732 1.00 90.44 90 ILE A N 1
ATOM 654 C CA . ILE A 1 90 ? 0.419 1.236 11.752 1.00 90.44 90 ILE A CA 1
ATOM 655 C C . ILE A 1 90 ? -0.291 -0.028 12.249 1.00 90.44 90 ILE A C 1
ATOM 657 O O . ILE A 1 90 ? -1.181 0.054 13.093 1.00 90.44 90 ILE A O 1
ATOM 661 N N . LEU A 1 91 ? 0.123 -1.210 11.781 1.00 91.94 91 LEU A N 1
ATOM 662 C CA . LEU A 1 91 ? -0.494 -2.480 12.184 1.00 91.94 91 LEU A CA 1
ATOM 663 C C . LEU A 1 91 ? -0.329 -2.774 13.687 1.00 91.94 91 LEU A C 1
ATOM 665 O O . LEU A 1 91 ? -1.174 -3.450 14.274 1.00 91.94 91 LEU A O 1
ATOM 669 N N . GLN A 1 92 ? 0.704 -2.226 14.338 1.00 92.56 92 GLN A N 1
ATOM 670 C CA . GLN A 1 92 ? 0.886 -2.319 15.794 1.00 92.56 92 GLN A CA 1
ATOM 671 C C . GLN A 1 92 ? -0.235 -1.647 16.5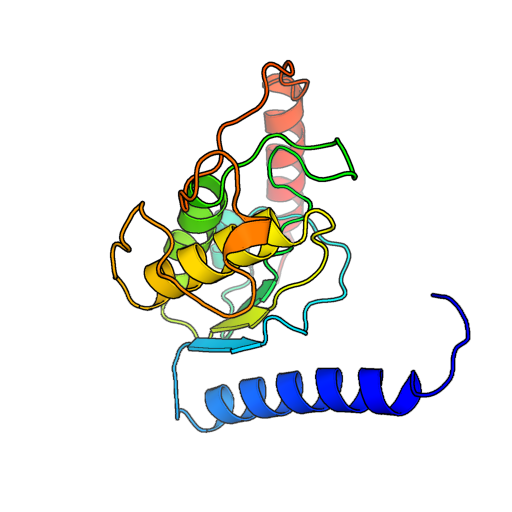96 1.00 92.56 92 GLN A C 1
ATOM 673 O O . GLN A 1 92 ? -0.440 -2.014 17.752 1.00 92.56 92 GLN A O 1
ATOM 678 N N . TRP A 1 93 ? -0.981 -0.706 16.010 1.00 92.25 93 TRP A N 1
ATOM 679 C CA . TRP A 1 93 ? -2.140 -0.090 16.665 1.00 92.25 93 TRP A CA 1
ATOM 680 C C . TRP A 1 93 ? -3.334 -1.046 16.783 1.00 92.25 93 TRP A C 1
ATOM 682 O O . TRP A 1 93 ? -4.254 -0.777 17.548 1.00 92.25 93 TRP A O 1
ATOM 692 N N . GLN A 1 94 ? -3.319 -2.169 16.051 1.00 94.25 94 GLN A N 1
ATOM 693 C CA . GLN A 1 94 ? -4.350 -3.216 16.071 1.00 94.25 94 GLN A CA 1
ATOM 694 C C . GLN A 1 94 ? -5.784 -2.720 15.808 1.00 94.25 94 GLN A C 1
ATOM 696 O O . GLN A 1 94 ? -6.752 -3.364 16.233 1.00 94.25 94 GLN A O 1
ATOM 701 N N . LEU A 1 95 ? -5.903 -1.602 15.089 1.00 94.62 95 LEU A N 1
ATOM 702 C CA . LEU A 1 95 ? -7.159 -1.041 14.604 1.00 94.62 95 LEU A CA 1
ATOM 703 C C . LEU A 1 95 ? -7.601 -1.736 13.313 1.00 94.62 95 LEU A C 1
ATOM 705 O O . LEU A 1 95 ? -6.774 -2.270 12.569 1.00 94.62 95 LEU A O 1
ATOM 709 N N . ALA A 1 96 ? -8.901 -1.668 13.024 1.00 97.25 96 ALA A N 1
ATOM 710 C CA . ALA A 1 96 ? -9.437 -2.025 11.717 1.00 97.25 96 ALA A CA 1
ATOM 711 C C . ALA A 1 96 ? -8.705 -1.223 10.629 1.00 97.25 96 ALA A C 1
ATOM 713 O O . ALA A 1 96 ? -8.757 0.007 10.634 1.00 97.25 96 ALA A O 1
ATOM 714 N N . THR A 1 97 ? -7.984 -1.907 9.740 1.00 96.81 97 THR A N 1
ATOM 715 C CA . THR A 1 97 ? -7.071 -1.280 8.780 1.00 96.81 97 THR A CA 1
ATOM 716 C C . THR A 1 97 ? -7.406 -1.702 7.352 1.00 96.81 97 THR A C 1
ATOM 718 O O . THR A 1 97 ? -7.248 -2.865 6.983 1.00 96.81 97 THR A O 1
ATOM 721 N N . LEU A 1 98 ? -7.834 -0.747 6.530 1.00 96.44 98 LEU A N 1
ATOM 722 C CA . LEU A 1 98 ? -8.049 -0.922 5.097 1.00 96.44 98 LEU A CA 1
ATOM 723 C C . LEU A 1 98 ? -6.778 -0.530 4.337 1.00 96.44 98 LEU A C 1
ATOM 725 O O . LEU A 1 98 ? -6.381 0.633 4.353 1.00 96.44 98 LEU A O 1
ATOM 729 N N . ILE A 1 99 ? -6.145 -1.492 3.674 1.00 96.50 99 ILE A N 1
ATOM 730 C CA . ILE A 1 99 ? -4.934 -1.298 2.873 1.00 96.50 99 ILE A CA 1
ATOM 731 C C . ILE A 1 99 ? -5.314 -1.086 1.412 1.00 96.50 99 ILE A C 1
ATOM 733 O O . ILE A 1 99 ? -6.046 -1.893 0.841 1.00 96.50 99 ILE A O 1
ATOM 737 N N . LEU A 1 100 ? -4.777 -0.035 0.799 1.00 95.06 100 LEU A N 1
ATOM 738 C CA . LEU A 1 100 ? -5.001 0.304 -0.604 1.00 95.06 100 LEU A CA 1
ATOM 739 C C . LEU A 1 100 ? -3.677 0.415 -1.372 1.00 95.06 100 LEU A C 1
ATOM 741 O O . LEU A 1 100 ? -2.639 0.696 -0.773 1.00 95.06 100 LEU A O 1
ATOM 745 N N . GLY A 1 101 ? -3.720 0.219 -2.692 1.00 94.69 101 GLY A N 1
ATOM 746 C CA . GLY A 1 101 ? -2.573 0.424 -3.585 1.00 94.69 101 GLY A CA 1
ATOM 747 C C . GLY A 1 101 ? -2.399 1.883 -3.979 1.00 94.69 101 GLY A C 1
ATOM 748 O O . GLY A 1 101 ? -2.160 2.710 -3.107 1.00 94.69 101 GLY A O 1
ATOM 749 N N . GLY A 1 102 ? -2.483 2.196 -5.274 1.00 92.44 102 GLY A N 1
ATOM 750 C CA . GLY A 1 102 ? -2.371 3.550 -5.825 1.00 92.44 102 GLY A CA 1
ATOM 751 C C . GLY A 1 102 ? -1.394 3.662 -6.993 1.00 92.44 102 GLY A C 1
ATOM 752 O O . GLY A 1 102 ? -1.297 2.743 -7.796 1.00 92.44 102 GLY A O 1
ATOM 753 N N . GLY A 1 103 ? -0.679 4.791 -7.094 1.00 91.75 103 GLY A N 1
ATOM 754 C CA . GLY A 1 103 ? 0.343 5.008 -8.127 1.00 91.75 103 GLY A CA 1
ATOM 755 C C . GLY A 1 103 ? 1.477 3.979 -8.060 1.00 91.75 103 GLY A C 1
ATOM 756 O O . GLY A 1 103 ? 1.736 3.410 -7.004 1.00 91.75 103 GLY A O 1
ATOM 757 N N . GLY A 1 104 ? 2.146 3.736 -9.183 1.00 95.38 104 GLY A N 1
ATOM 758 C CA . GLY A 1 104 ? 3.175 2.706 -9.337 1.00 95.38 104 GLY A CA 1
ATOM 759 C C . GLY A 1 104 ? 3.335 2.377 -10.814 1.00 95.38 104 GLY A C 1
ATOM 760 O O . GLY A 1 104 ? 2.548 1.627 -11.387 1.00 95.38 104 GLY A O 1
ATOM 761 N N . TYR A 1 105 ? 4.308 3.011 -11.457 1.00 95.94 105 TYR A N 1
ATOM 762 C CA . TYR A 1 105 ? 4.396 3.092 -12.917 1.00 95.94 105 TYR A CA 1
ATOM 763 C C . TYR A 1 105 ? 5.537 2.243 -13.483 1.00 95.94 105 TYR A C 1
ATOM 765 O O . TYR A 1 105 ? 5.586 1.993 -14.686 1.00 95.94 105 TYR A O 1
ATOM 773 N N . ASN A 1 106 ? 6.418 1.725 -12.622 1.00 96.81 106 ASN A N 1
ATOM 774 C CA . ASN A 1 106 ? 7.173 0.509 -12.913 1.00 96.81 106 ASN A CA 1
ATOM 775 C C . ASN A 1 106 ? 6.361 -0.708 -12.438 1.00 96.81 106 ASN A C 1
ATOM 777 O O . ASN A 1 106 ? 6.260 -0.964 -11.236 1.00 96.81 106 ASN A O 1
ATOM 781 N N . LEU A 1 107 ? 5.764 -1.446 -13.378 1.00 97.69 107 LEU A N 1
ATOM 782 C CA . LEU A 1 107 ? 4.784 -2.496 -13.070 1.00 97.69 107 LEU A CA 1
ATOM 783 C C . LEU A 1 107 ? 5.391 -3.661 -12.276 1.00 97.69 107 LEU A C 1
ATOM 785 O O . LEU A 1 107 ? 4.838 -4.052 -11.249 1.00 97.69 107 LEU A O 1
ATOM 789 N N . ALA A 1 108 ? 6.556 -4.168 -12.690 1.00 98.00 108 ALA A N 1
ATOM 790 C CA . ALA A 1 108 ? 7.232 -5.259 -11.986 1.00 98.00 108 ALA A CA 1
ATOM 791 C C . ALA A 1 108 ? 7.644 -4.836 -10.567 1.00 98.00 108 ALA A C 1
ATOM 793 O O . ALA A 1 108 ? 7.432 -5.577 -9.608 1.00 98.00 108 ALA A O 1
ATOM 794 N N . ASN A 1 109 ? 8.155 -3.612 -10.390 1.00 97.94 109 ASN A N 1
ATOM 795 C CA . ASN A 1 109 ? 8.503 -3.095 -9.062 1.00 97.94 109 ASN A CA 1
ATOM 796 C C . ASN A 1 109 ? 7.277 -2.825 -8.184 1.00 97.94 109 ASN A C 1
ATOM 798 O O . ASN A 1 109 ? 7.334 -3.034 -6.971 1.00 97.94 109 ASN A O 1
ATOM 802 N N . THR A 1 110 ? 6.161 -2.417 -8.782 1.00 98.38 110 THR A N 1
ATOM 803 C CA . THR A 1 110 ? 4.880 -2.280 -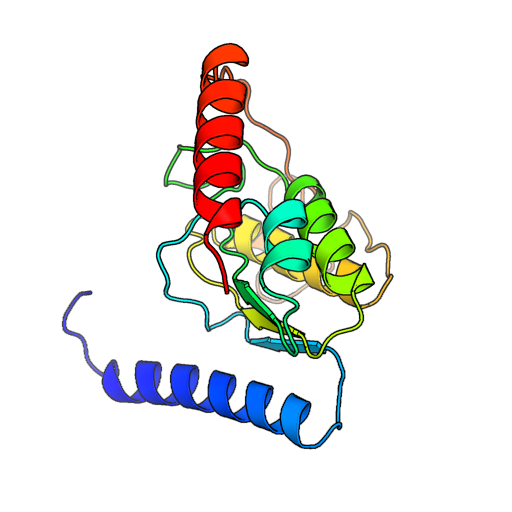8.080 1.00 98.38 110 THR A CA 1
ATOM 804 C C . THR A 1 110 ? 4.403 -3.640 -7.576 1.00 98.38 110 THR A C 1
ATOM 806 O O . THR A 1 110 ? 4.086 -3.781 -6.393 1.00 98.38 110 THR A O 1
ATOM 809 N N . ALA A 1 111 ? 4.472 -4.672 -8.421 1.00 98.44 111 ALA A N 1
ATOM 810 C CA . ALA A 1 111 ? 4.141 -6.041 -8.043 1.00 98.44 111 ALA A CA 1
ATOM 811 C C . ALA A 1 111 ? 5.078 -6.593 -6.951 1.00 98.44 111 ALA A C 1
ATOM 813 O O . ALA A 1 111 ? 4.592 -7.163 -5.971 1.00 98.44 111 ALA A O 1
ATOM 814 N N . ARG A 1 112 ? 6.400 -6.362 -7.050 1.00 98.62 112 ARG A N 1
ATOM 815 C CA . ARG A 1 112 ? 7.371 -6.677 -5.979 1.00 98.62 112 ARG A CA 1
ATOM 816 C C . ARG A 1 112 ? 6.983 -6.011 -4.661 1.00 98.62 112 ARG A C 1
ATOM 818 O O . ARG A 1 112 ? 6.934 -6.666 -3.620 1.00 98.62 112 ARG A O 1
ATOM 825 N N . CYS A 1 113 ? 6.673 -4.715 -4.711 1.00 98.31 113 CYS A N 1
ATOM 826 C CA . CYS A 1 113 ? 6.330 -3.923 -3.538 1.00 98.31 113 CYS A CA 1
ATOM 827 C C . CYS A 1 113 ? 5.083 -4.465 -2.831 1.00 98.31 113 CYS A C 1
ATOM 829 O O . CYS A 1 113 ? 5.152 -4.825 -1.656 1.00 98.31 113 CYS A O 1
ATOM 831 N N . TRP A 1 114 ? 3.959 -4.584 -3.536 1.00 98.62 114 TRP A N 1
ATOM 832 C CA . TRP A 1 114 ? 2.699 -5.028 -2.932 1.00 98.62 114 TRP A CA 1
ATOM 833 C C . TRP A 1 114 ? 2.731 -6.499 -2.495 1.00 98.62 114 TRP A C 1
ATOM 835 O O . TRP A 1 114 ? 2.154 -6.839 -1.457 1.00 98.62 114 TRP A O 1
ATOM 845 N N . THR A 1 115 ? 3.484 -7.356 -3.193 1.00 98.69 115 THR A N 1
ATOM 846 C CA . THR A 1 115 ? 3.732 -8.745 -2.765 1.00 98.69 115 THR A CA 1
ATOM 847 C C . THR A 1 115 ? 4.507 -8.783 -1.448 1.00 98.69 115 THR A C 1
ATOM 849 O O . THR A 1 115 ? 4.063 -9.410 -0.483 1.00 98.69 115 THR A O 1
ATOM 852 N N . TYR A 1 116 ? 5.612 -8.036 -1.352 1.00 98.62 116 TYR A N 1
ATOM 853 C CA . TYR A 1 116 ? 6.388 -7.916 -0.115 1.00 98.62 116 TYR A CA 1
ATOM 854 C C . TYR A 1 116 ? 5.542 -7.369 1.047 1.00 98.62 116 TYR A C 1
ATOM 856 O O . TYR A 1 116 ? 5.570 -7.915 2.153 1.00 98.62 116 TYR A O 1
ATOM 864 N N . LEU A 1 117 ? 4.751 -6.318 0.810 1.00 98.12 117 LEU A N 1
ATOM 865 C CA . LEU A 1 117 ? 3.891 -5.716 1.835 1.00 98.12 117 LEU A CA 1
ATOM 866 C C . LEU A 1 117 ? 2.779 -6.668 2.292 1.00 98.12 117 LEU A C 1
ATOM 868 O O . LEU A 1 117 ? 2.445 -6.691 3.476 1.00 98.12 117 LEU A O 1
ATOM 872 N N . THR A 1 118 ? 2.264 -7.510 1.396 1.00 98.62 118 THR A N 1
ATOM 873 C CA . THR A 1 118 ? 1.338 -8.593 1.761 1.00 98.62 118 THR A CA 1
ATOM 874 C C . THR A 1 118 ? 2.021 -9.610 2.683 1.00 98.62 118 THR A C 1
ATOM 876 O O . THR A 1 118 ? 1.456 -9.979 3.714 1.00 98.62 118 THR A O 1
ATOM 879 N N . GLY A 1 119 ? 3.273 -9.990 2.398 1.00 98.38 119 GLY A N 1
ATOM 880 C CA . GLY A 1 119 ? 4.090 -10.805 3.307 1.00 98.38 119 GLY A CA 1
ATOM 881 C C . GLY A 1 119 ? 4.256 -10.159 4.687 1.00 98.38 119 GLY A C 1
ATOM 882 O O . GLY A 1 119 ? 4.068 -10.817 5.711 1.00 98.38 119 GLY A O 1
ATOM 883 N N . VAL A 1 120 ? 4.501 -8.845 4.732 1.00 97.50 120 VAL A N 1
ATOM 884 C CA . VAL A 1 120 ? 4.583 -8.073 5.984 1.00 97.50 120 VAL A CA 1
ATOM 885 C C . VAL A 1 120 ? 3.283 -8.134 6.791 1.00 97.50 120 VAL A C 1
ATOM 887 O O . VAL A 1 120 ? 3.353 -8.347 8.002 1.00 97.50 120 VAL A O 1
ATOM 890 N N . ILE A 1 121 ? 2.122 -7.980 6.147 1.00 97.75 121 ILE A N 1
ATOM 891 C CA . ILE A 1 121 ? 0.800 -8.074 6.798 1.00 97.75 121 ILE A CA 1
ATOM 892 C C . ILE A 1 121 ? 0.599 -9.462 7.413 1.00 97.75 121 ILE A C 1
ATOM 894 O O . ILE A 1 121 ? 0.126 -9.577 8.541 1.00 97.75 121 ILE A O 1
ATOM 898 N N . LEU A 1 122 ? 1.009 -10.508 6.694 1.00 98.12 122 LEU A N 1
ATOM 899 C CA . LEU A 1 122 ? 0.898 -11.902 7.129 1.00 98.12 122 LEU A CA 1
ATOM 900 C C . LEU A 1 122 ? 1.981 -12.325 8.138 1.00 98.12 122 LEU A C 1
ATOM 902 O O . LEU A 1 122 ? 1.970 -13.466 8.602 1.00 98.12 122 LEU A O 1
ATOM 906 N N . GLY A 1 123 ? 2.942 -11.452 8.457 1.00 97.31 123 GLY A N 1
ATOM 907 C CA . GLY A 1 123 ? 4.088 -11.803 9.299 1.00 97.31 123 GLY A CA 1
ATOM 908 C C . GLY A 1 123 ? 5.004 -12.858 8.666 1.00 97.31 123 GLY A C 1
ATOM 909 O O . GLY A 1 123 ? 5.623 -13.646 9.381 1.00 97.31 123 GLY A O 1
ATOM 910 N N . LYS A 1 124 ? 5.076 -12.904 7.332 1.00 98.12 124 LYS A N 1
ATOM 911 C CA . LYS A 1 124 ? 5.886 -13.853 6.563 1.00 98.12 124 LYS A CA 1
ATOM 912 C C . LYS A 1 124 ? 7.077 -13.158 5.913 1.00 98.12 124 LYS A C 1
ATOM 914 O O . LYS A 1 124 ? 6.941 -12.102 5.301 1.00 98.12 124 LYS A O 1
ATOM 919 N N . THR A 1 125 ? 8.236 -13.798 6.010 1.00 98.00 125 THR A N 1
ATOM 920 C CA . THR A 1 125 ? 9.384 -13.501 5.150 1.00 98.00 125 THR A CA 1
ATOM 921 C C . THR A 1 125 ? 9.217 -14.308 3.870 1.00 98.00 125 THR A C 1
ATOM 923 O O . THR A 1 125 ? 9.015 -15.519 3.937 1.00 98.00 125 THR A O 1
ATOM 926 N N . LEU A 1 126 ? 9.245 -13.636 2.723 1.00 98.06 126 LEU A N 1
ATOM 927 C CA . LEU A 1 126 ? 9.125 -14.271 1.411 1.00 98.06 126 LEU A CA 1
ATOM 928 C C . LEU A 1 126 ? 10.513 -14.635 0.871 1.00 98.06 126 LEU A C 1
ATOM 930 O O . LEU A 1 126 ? 11.511 -14.068 1.315 1.00 98.06 126 LEU A O 1
ATOM 934 N N . SER A 1 127 ? 10.564 -15.578 -0.074 1.00 98.31 127 SER A N 1
ATOM 935 C CA . SER A 1 127 ? 11.791 -15.862 -0.826 1.00 98.31 127 SER A CA 1
ATOM 936 C C . SER A 1 127 ? 12.237 -14.625 -1.607 1.00 98.31 127 SER A C 1
ATOM 938 O O . SER A 1 127 ? 11.397 -13.842 -2.055 1.00 98.31 127 SER A O 1
ATOM 940 N N . SER A 1 128 ? 13.551 -14.478 -1.775 1.00 98.25 128 SER A N 1
ATOM 941 C CA . SER A 1 128 ? 14.124 -13.499 -2.702 1.00 98.25 128 SER A CA 1
ATOM 942 C C . SER A 1 128 ? 13.838 -13.907 -4.147 1.00 98.25 128 SER A C 1
ATOM 944 O O . SER A 1 128 ? 13.454 -13.067 -4.947 1.00 98.25 128 SER A O 1
ATOM 946 N N . GLU A 1 129 ? 13.943 -15.196 -4.473 1.00 98.50 129 GLU A N 1
ATOM 947 C CA . GLU A 1 129 ? 13.672 -15.719 -5.814 1.00 98.50 129 GLU A CA 1
ATOM 948 C C . GLU A 1 129 ? 12.193 -15.547 -6.187 1.00 98.50 129 GLU A C 1
ATOM 950 O O . GLU A 1 129 ? 11.300 -16.001 -5.459 1.00 98.50 129 GLU A O 1
ATOM 955 N N . ILE A 1 130 ? 11.936 -14.896 -7.325 1.00 98.62 130 ILE A N 1
ATOM 956 C CA . ILE A 1 130 ? 10.597 -14.800 -7.906 1.00 98.62 130 ILE A CA 1
ATOM 957 C C . ILE A 1 130 ? 10.204 -16.197 -8.407 1.00 98.62 130 ILE A C 1
ATOM 959 O O . ILE A 1 130 ? 10.933 -16.769 -9.213 1.00 98.62 130 ILE A O 1
ATOM 963 N N . PRO A 1 131 ? 9.079 -16.770 -7.951 1.00 98.44 131 PRO A N 1
ATOM 964 C CA . PRO A 1 131 ? 8.621 -18.061 -8.452 1.00 98.44 131 PRO A CA 1
ATOM 965 C C . PRO A 1 131 ? 8.173 -17.949 -9.913 1.00 98.44 131 PRO A C 1
ATOM 967 O O . PRO A 1 131 ? 7.753 -16.882 -10.351 1.00 98.44 131 PRO A O 1
ATOM 970 N N . ASP A 1 132 ? 8.201 -19.053 -10.656 1.00 98.06 132 ASP A N 1
ATOM 971 C CA . ASP A 1 132 ? 7.670 -19.077 -12.022 1.00 98.06 132 ASP A CA 1
ATOM 972 C C . ASP A 1 132 ? 6.159 -18.771 -12.041 1.00 98.06 132 ASP A C 1
ATOM 974 O O . ASP A 1 132 ? 5.391 -19.273 -11.211 1.00 98.06 132 ASP A O 1
ATOM 978 N N . HIS A 1 133 ? 5.740 -17.908 -12.967 1.00 98.31 133 HIS A N 1
ATOM 979 C CA . HIS A 1 133 ? 4.354 -17.476 -13.162 1.00 98.31 133 HIS A CA 1
ATOM 980 C C . HIS A 1 133 ? 4.184 -16.772 -14.523 1.00 98.31 133 HIS A C 1
ATOM 982 O O . HIS A 1 133 ? 5.153 -16.462 -15.209 1.00 98.31 133 HIS A O 1
ATOM 988 N N . GLU A 1 134 ? 2.943 -16.441 -14.898 1.00 98.44 134 GLU A N 1
ATOM 989 C CA . GLU A 1 134 ? 2.577 -15.875 -16.215 1.00 98.44 134 GLU A CA 1
ATOM 990 C C . GLU A 1 134 ? 3.457 -14.700 -16.695 1.00 98.44 134 GLU A C 1
ATOM 992 O O . GLU A 1 134 ? 3.796 -14.609 -17.871 1.00 98.44 134 GLU A O 1
ATOM 997 N N . PHE A 1 135 ? 3.861 -13.816 -15.780 1.00 98.31 135 PHE A N 1
ATOM 998 C CA . PHE A 1 135 ? 4.650 -12.613 -16.065 1.00 98.31 135 PHE A CA 1
ATOM 999 C C . PHE A 1 135 ? 6.104 -12.715 -15.578 1.00 98.31 135 PHE A C 1
ATOM 1001 O O . PHE A 1 135 ? 6.753 -11.684 -15.406 1.00 98.31 135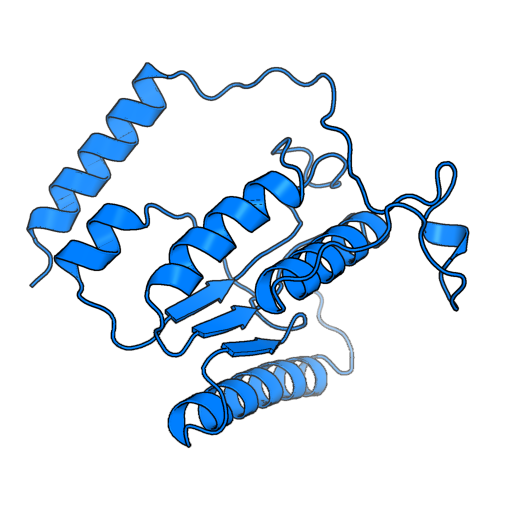 PHE A O 1
ATOM 1008 N N . PHE A 1 136 ? 6.626 -13.924 -15.341 1.00 98.31 136 PHE A N 1
ATOM 1009 C CA . PHE A 1 136 ? 7.961 -14.156 -14.769 1.00 98.31 136 PHE A CA 1
ATOM 1010 C C . PHE A 1 136 ? 9.077 -13.390 -15.500 1.00 98.31 136 PHE A C 1
ATOM 1012 O O . PHE A 1 136 ? 9.934 -12.759 -14.880 1.00 98.31 136 PHE A O 1
ATOM 1019 N N . THR A 1 137 ? 9.025 -13.348 -16.832 1.00 98.25 137 THR A N 1
ATOM 1020 C CA . THR A 1 137 ? 10.026 -12.663 -17.668 1.00 98.25 137 THR A CA 1
ATOM 1021 C C . THR A 1 137 ? 10.091 -11.150 -17.438 1.00 98.25 137 THR A C 1
ATOM 1023 O O . THR A 1 137 ? 11.136 -10.546 -17.674 1.00 98.25 137 THR A O 1
ATOM 1026 N N . ALA A 1 138 ? 9.032 -10.529 -16.905 1.00 98.38 138 ALA A N 1
ATOM 1027 C CA . ALA A 1 138 ? 9.022 -9.108 -16.553 1.00 98.38 138 ALA A CA 1
ATOM 1028 C C . ALA A 1 138 ? 9.930 -8.771 -15.353 1.00 98.38 138 ALA A C 1
ATOM 1030 O O . ALA A 1 138 ? 10.201 -7.597 -15.096 1.00 98.38 138 ALA A O 1
ATOM 1031 N N . TYR A 1 139 ? 10.400 -9.782 -14.614 1.00 98.31 139 TYR A N 1
ATOM 1032 C CA . TYR A 1 139 ? 11.250 -9.620 -13.434 1.00 98.31 139 TYR A CA 1
ATOM 1033 C C . TYR A 1 139 ? 12.745 -9.726 -13.750 1.00 98.31 139 TYR A C 1
ATOM 1035 O O . TYR A 1 139 ? 13.565 -9.540 -12.847 1.00 98.31 139 TYR A O 1
ATOM 1043 N N . GLY A 1 140 ? 13.101 -9.974 -15.013 1.00 96.19 140 GLY A N 1
ATOM 1044 C CA . GLY A 1 140 ? 14.486 -10.004 -15.460 1.00 96.19 140 GLY A CA 1
ATOM 1045 C C . GLY A 1 140 ? 15.204 -8.648 -15.321 1.00 96.19 140 GLY A C 1
ATOM 1046 O O . GLY A 1 140 ? 14.561 -7.601 -15.211 1.00 96.19 140 GLY A O 1
ATOM 1047 N N . PRO A 1 141 ? 16.547 -8.652 -15.342 1.00 96.69 141 PRO A N 1
ATOM 1048 C CA . PRO A 1 141 ? 17.399 -9.833 -15.505 1.00 96.69 141 PRO A CA 1
ATOM 1049 C C . PRO A 1 141 ? 17.629 -10.620 -14.205 1.00 96.69 141 PRO A C 1
ATOM 1051 O O . PRO A 1 141 ? 18.116 -11.743 -14.272 1.00 96.69 141 PRO A O 1
ATOM 1054 N N . ASP A 1 142 ? 17.284 -10.053 -13.048 1.00 97.12 142 ASP A N 1
ATOM 1055 C CA . ASP A 1 142 ? 17.725 -10.588 -11.755 1.00 97.12 142 ASP A CA 1
ATOM 1056 C C . ASP A 1 142 ? 16.745 -11.601 -11.145 1.00 97.12 142 ASP A C 1
ATOM 1058 O O . ASP A 1 142 ? 17.160 -12.442 -10.357 1.00 97.12 142 ASP A O 1
ATOM 1062 N N . TYR A 1 143 ? 15.453 -11.532 -11.494 1.00 98.06 143 TYR A N 1
ATOM 1063 C CA . TYR A 1 143 ? 14.401 -12.435 -10.992 1.00 98.06 143 TYR A CA 1
ATOM 1064 C C . TYR A 1 143 ? 14.316 -12.513 -9.458 1.00 98.06 143 TYR A C 1
ATOM 1066 O O . TYR A 1 143 ? 13.933 -13.536 -8.893 1.00 98.06 143 TYR A O 1
ATOM 1074 N N . VAL A 1 144 ? 14.633 -11.404 -8.782 1.00 98.56 144 VAL A N 1
ATOM 1075 C CA . VAL A 1 144 ? 14.524 -11.260 -7.324 1.00 98.56 144 VAL A CA 1
ATOM 1076 C C . VAL A 1 144 ? 13.396 -10.313 -6.908 1.00 98.56 144 VAL A C 1
ATOM 1078 O O . VAL A 1 144 ? 12.967 -9.455 -7.689 1.00 98.56 144 VAL A O 1
ATOM 1081 N N . LEU A 1 145 ? 12.909 -10.467 -5.676 1.00 98.56 145 LEU A N 1
ATOM 1082 C CA . LEU A 1 145 ? 11.857 -9.657 -5.058 1.00 98.56 145 LEU A CA 1
ATOM 1083 C C . LEU A 1 145 ? 12.376 -8.297 -4.573 1.00 98.56 145 LEU A C 1
ATOM 1085 O O . LEU A 1 145 ? 11.626 -7.317 -4.539 1.00 98.56 145 LEU A O 1
ATOM 1089 N N . GLU A 1 146 ? 13.645 -8.230 -4.178 1.00 98.12 146 GLU A N 1
ATOM 1090 C CA . GLU A 1 146 ? 14.282 -7.021 -3.676 1.00 98.12 146 GLU A CA 1
ATOM 1091 C C . GLU A 1 146 ? 14.414 -5.938 -4.753 1.00 98.12 146 GLU A C 1
ATOM 1093 O O . GLU A 1 146 ? 14.533 -6.199 -5.947 1.00 98.12 146 GLU A O 1
ATOM 1098 N N . ILE A 1 147 ? 14.417 -4.682 -4.299 1.00 96.69 147 ILE A N 1
ATOM 1099 C CA . ILE A 1 147 ? 14.647 -3.509 -5.141 1.00 96.69 147 ILE A CA 1
ATOM 1100 C C . ILE A 1 147 ? 15.797 -2.717 -4.540 1.00 96.69 147 ILE A C 1
ATOM 1102 O O . ILE A 1 147 ? 15.750 -2.329 -3.368 1.00 96.69 147 ILE A O 1
ATOM 1106 N N . THR A 1 148 ? 16.806 -2.453 -5.361 1.00 94.06 148 THR A N 1
ATOM 1107 C CA . THR A 1 148 ? 17.995 -1.700 -4.969 1.00 94.06 148 THR A CA 1
ATOM 1108 C C . THR A 1 148 ? 17.760 -0.198 -5.158 1.00 94.06 148 THR A C 1
ATOM 1110 O O . THR A 1 148 ? 17.269 0.217 -6.211 1.00 94.06 148 THR A O 1
ATOM 1113 N N . PRO A 1 149 ? 18.110 0.650 -4.172 1.00 93.44 149 PRO A N 1
ATOM 1114 C CA . PRO A 1 149 ? 18.134 2.096 -4.357 1.00 93.44 149 PRO A CA 1
ATOM 1115 C C . PRO A 1 149 ? 19.063 2.502 -5.506 1.00 93.44 149 PRO A C 1
ATOM 1117 O O . PRO A 1 149 ? 20.135 1.933 -5.695 1.00 93.44 149 PRO A O 1
ATOM 1120 N N . SER A 1 150 ? 18.687 3.544 -6.237 1.00 91.56 150 SER A N 1
ATOM 1121 C CA . SER A 1 150 ? 19.575 4.188 -7.211 1.00 91.56 150 SER A CA 1
ATOM 1122 C C . SER A 1 150 ? 20.674 5.009 -6.522 1.00 91.56 150 SER A C 1
ATOM 1124 O O . SER A 1 150 ? 20.544 5.388 -5.357 1.00 91.56 150 SER A O 1
ATOM 1126 N N . CYS A 1 151 ? 21.718 5.392 -7.262 1.00 93.75 151 CYS A N 1
ATOM 1127 C CA . CYS A 1 151 ? 22.791 6.279 -6.784 1.00 93.75 151 CYS A CA 1
ATOM 1128 C C . CYS A 1 151 ? 22.390 7.769 -6.695 1.00 93.75 151 CYS A C 1
ATOM 1130 O O . CYS A 1 151 ? 23.251 8.648 -6.728 1.00 93.75 151 CYS A O 1
ATOM 1132 N N . ARG A 1 152 ? 21.092 8.089 -6.639 1.00 91.62 152 ARG A N 1
ATOM 1133 C CA . ARG A 1 152 ? 20.621 9.479 -6.586 1.00 91.62 152 ARG A CA 1
ATOM 1134 C C . ARG A 1 152 ? 20.887 10.101 -5.210 1.00 91.62 152 ARG A C 1
ATOM 1136 O O . ARG A 1 152 ? 20.602 9.453 -4.203 1.00 91.62 152 ARG A O 1
ATOM 1143 N N . PRO A 1 153 ? 21.356 11.362 -5.151 1.00 92.75 153 PRO A N 1
ATOM 1144 C CA . PRO A 1 153 ? 21.533 12.052 -3.882 1.00 92.75 153 PRO A CA 1
ATOM 1145 C C . PRO A 1 153 ? 20.177 12.337 -3.233 1.00 92.75 153 PRO A C 1
ATOM 1147 O O . PRO A 1 153 ? 19.219 12.724 -3.912 1.00 92.75 153 PRO A O 1
ATOM 1150 N N . ASP A 1 154 ? 20.115 12.186 -1.913 1.00 92.19 154 ASP A N 1
ATOM 1151 C CA . ASP A 1 154 ? 18.995 12.689 -1.129 1.00 92.19 154 ASP A CA 1
ATOM 1152 C C . ASP A 1 154 ? 19.062 14.223 -1.080 1.00 92.19 154 ASP A C 1
ATOM 1154 O O . ASP A 1 154 ? 20.103 14.799 -0.774 1.00 92.19 154 ASP A O 1
ATOM 1158 N N . ARG A 1 155 ? 17.953 14.882 -1.423 1.00 92.12 155 ARG A N 1
ATOM 1159 C CA . ARG A 1 155 ? 17.818 16.349 -1.406 1.00 92.12 155 ARG A CA 1
ATOM 1160 C C . ARG A 1 155 ? 17.030 16.854 -0.194 1.00 92.12 155 ARG A C 1
ATOM 1162 O O . ARG A 1 155 ? 16.728 18.043 -0.107 1.00 92.12 155 ARG A O 1
ATOM 1169 N N . ASN A 1 156 ? 16.635 15.958 0.707 1.00 86.44 156 ASN A N 1
ATOM 1170 C CA . ASN A 1 156 ? 15.924 16.308 1.924 1.00 86.44 156 ASN A CA 1
ATOM 1171 C C . ASN A 1 156 ? 16.918 16.779 2.986 1.00 86.44 156 ASN A C 1
ATOM 1173 O O . ASN A 1 156 ? 17.488 15.988 3.733 1.00 86.44 156 ASN A O 1
ATOM 1177 N N . GLU A 1 157 ? 17.095 18.092 3.079 1.00 93.25 157 GLU A N 1
ATOM 1178 C CA . GLU A 1 157 ? 17.946 18.686 4.103 1.00 93.25 157 GLU A CA 1
ATOM 1179 C C . GLU A 1 157 ? 17.399 18.418 5.522 1.00 93.25 157 GLU A C 1
ATOM 1181 O O . GLU A 1 157 ? 16.230 18.735 5.794 1.00 93.25 157 GLU A O 1
ATOM 1186 N N . PRO A 1 158 ? 18.216 17.915 6.471 1.00 89.12 158 PRO A N 1
ATOM 1187 C CA . PRO A 1 158 ? 17.745 17.547 7.810 1.00 89.12 158 PRO A CA 1
ATOM 1188 C C . PRO A 1 158 ? 17.040 18.687 8.557 1.00 89.12 158 PRO A C 1
ATOM 1190 O O . PRO A 1 158 ? 16.006 18.480 9.196 1.00 89.12 158 PRO A O 1
ATOM 1193 N N . HIS A 1 159 ? 17.553 19.916 8.431 1.00 91.69 159 HIS A N 1
ATOM 1194 C CA . HIS A 1 159 ? 16.960 21.095 9.067 1.00 91.69 159 HIS A CA 1
ATOM 1195 C C . HIS A 1 159 ? 15.552 21.391 8.527 1.00 91.69 159 HIS A C 1
ATOM 1197 O O . HIS A 1 159 ? 14.650 21.747 9.291 1.00 91.69 159 HIS A O 1
ATOM 1203 N N . ARG A 1 160 ? 15.330 21.192 7.221 1.00 88.81 160 ARG A N 1
ATOM 1204 C CA . ARG A 1 160 ? 14.034 21.426 6.580 1.00 88.81 160 ARG A CA 1
ATOM 1205 C C . ARG A 1 160 ? 13.017 20.370 6.992 1.00 88.81 160 ARG A C 1
ATOM 1207 O O . ARG A 1 160 ? 11.872 20.720 7.283 1.00 88.81 160 ARG A O 1
ATOM 1214 N N . ILE A 1 161 ? 13.432 19.106 7.077 1.00 81.88 161 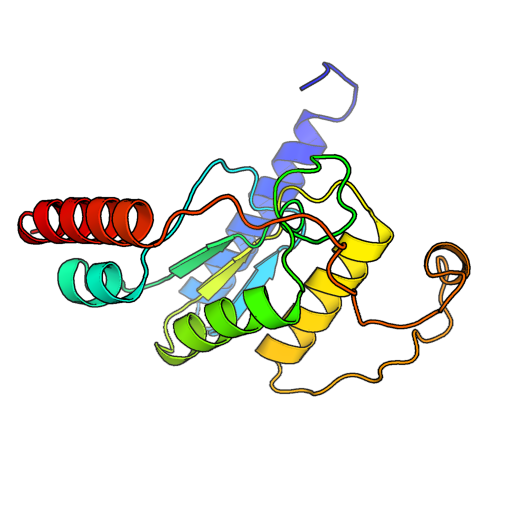ILE A N 1
ATOM 1215 C CA . ILE A 1 161 ? 12.585 18.025 7.597 1.00 81.88 161 ILE A CA 1
ATOM 1216 C C . ILE A 1 161 ? 12.159 18.331 9.033 1.00 81.88 161 ILE A C 1
ATOM 1218 O O . ILE A 1 161 ? 10.967 18.285 9.340 1.00 81.88 161 ILE A O 1
ATOM 1222 N N . GLN A 1 162 ? 13.095 18.743 9.891 1.00 84.00 162 GLN A N 1
ATOM 1223 C CA . GLN A 1 162 ? 12.772 19.099 11.270 1.00 84.00 162 GLN A CA 1
ATOM 1224 C C . GLN A 1 162 ? 11.804 20.291 11.358 1.00 84.00 162 GLN A C 1
ATOM 1226 O O . GLN A 1 162 ? 10.877 20.270 12.169 1.00 84.00 162 GLN A O 1
ATOM 1231 N N . GLN A 1 163 ? 11.969 21.306 10.504 1.00 89.88 163 GLN A N 1
ATOM 1232 C CA . GLN A 1 163 ? 11.056 22.450 10.435 1.00 89.88 163 GLN A CA 1
ATOM 1233 C C . GLN A 1 163 ? 9.628 22.021 10.062 1.00 89.88 163 GLN A C 1
ATOM 1235 O O . GLN A 1 163 ? 8.670 22.458 10.702 1.00 89.88 163 GLN A O 1
ATOM 1240 N N . ILE A 1 164 ? 9.478 21.144 9.063 1.00 83.25 164 ILE A N 1
ATOM 1241 C CA . ILE A 1 164 ? 8.173 20.615 8.636 1.00 83.25 164 ILE A CA 1
ATOM 1242 C C . ILE A 1 164 ? 7.532 19.790 9.759 1.00 83.25 164 ILE A C 1
ATOM 1244 O O . ILE A 1 164 ? 6.354 19.978 10.062 1.00 83.25 164 ILE A O 1
ATOM 1248 N N . LEU A 1 165 ? 8.305 18.925 10.424 1.00 82.69 165 LEU A N 1
ATOM 1249 C CA . LEU A 1 165 ? 7.816 18.135 11.558 1.00 82.69 165 LEU A CA 1
ATOM 1250 C C . LEU A 1 165 ? 7.338 19.028 12.709 1.00 82.69 165 LEU A C 1
ATOM 1252 O O . LEU A 1 165 ? 6.278 18.775 13.278 1.00 82.69 165 LEU A O 1
ATOM 1256 N N . ASN A 1 166 ? 8.081 20.086 13.036 1.00 86.50 166 ASN A N 1
ATOM 1257 C CA . ASN A 1 166 ? 7.693 21.039 14.077 1.00 86.50 166 ASN A CA 1
ATOM 1258 C C . ASN A 1 166 ? 6.401 21.786 13.716 1.00 86.50 166 ASN A C 1
ATOM 1260 O O . ASN A 1 166 ? 5.548 21.974 14.582 1.00 86.50 166 ASN A O 1
ATOM 1264 N N . TYR A 1 167 ? 6.236 22.170 12.448 1.00 89.00 167 TYR A N 1
ATOM 1265 C CA . TYR A 1 167 ? 5.021 22.824 11.962 1.00 89.00 167 TYR A CA 1
ATOM 1266 C C . TYR A 1 167 ? 3.793 21.912 12.097 1.00 89.00 167 TYR A C 1
ATOM 1268 O O . TYR A 1 167 ? 2.787 22.307 12.684 1.00 89.00 167 TYR A O 1
ATOM 1276 N N . ILE A 1 168 ? 3.900 20.657 11.649 1.00 81.50 168 ILE A N 1
ATOM 1277 C CA . ILE A 1 168 ? 2.818 19.667 11.768 1.00 81.50 168 ILE A CA 1
ATOM 1278 C C . ILE A 1 168 ? 2.480 19.406 13.241 1.00 81.50 168 ILE A C 1
ATOM 1280 O O . ILE A 1 168 ? 1.308 19.406 13.612 1.00 81.50 168 ILE A O 1
ATOM 1284 N N . LYS A 1 169 ? 3.494 19.266 14.104 1.00 85.56 169 LYS A N 1
ATOM 1285 C CA . LYS A 1 169 ? 3.312 19.139 15.560 1.00 85.56 169 LYS A CA 1
ATOM 1286 C C . LYS A 1 169 ? 2.588 20.329 16.174 1.00 85.56 169 LYS A C 1
ATOM 1288 O O . LYS A 1 169 ? 1.782 20.131 17.074 1.00 85.56 169 LYS A O 1
ATOM 1293 N N . GLY A 1 170 ? 2.886 21.546 15.720 1.00 88.06 170 GLY A N 1
ATOM 1294 C CA . GLY A 1 170 ? 2.179 22.756 16.137 1.00 88.06 170 GLY A CA 1
ATOM 1295 C C . GLY A 1 170 ? 0.694 22.671 15.802 1.00 88.06 170 GLY A C 1
ATOM 1296 O O . GLY A 1 170 ? -0.136 22.826 16.692 1.00 88.06 170 GLY A O 1
ATOM 1297 N N . ASN A 1 171 ? 0.371 22.321 14.556 1.00 88.56 171 ASN A N 1
ATOM 1298 C CA . ASN A 1 171 ? -1.012 22.203 14.093 1.00 88.56 171 ASN A CA 1
ATOM 1299 C C . ASN A 1 171 ? -1.792 21.116 14.845 1.00 88.56 171 ASN A C 1
ATOM 1301 O O . ASN A 1 171 ? -2.942 21.330 15.219 1.00 88.56 171 ASN A O 1
ATOM 1305 N N . LEU A 1 172 ? -1.161 19.970 15.121 1.00 86.56 172 LEU A N 1
ATOM 1306 C CA . LEU A 1 172 ? -1.803 18.855 15.824 1.00 86.56 172 LEU A CA 1
ATOM 1307 C C . LEU A 1 172 ? -2.206 19.182 17.269 1.00 86.56 172 LEU A C 1
ATOM 1309 O O . LEU A 1 172 ? -3.074 18.508 17.811 1.00 86.56 172 LEU A O 1
ATOM 1313 N N . LYS A 1 173 ? -1.648 20.235 17.886 1.00 87.00 173 LYS A N 1
ATOM 1314 C CA . LYS A 1 173 ? -2.089 20.710 19.213 1.00 87.00 173 LYS A CA 1
ATOM 1315 C C . LYS A 1 173 ? -3.499 21.305 19.212 1.00 87.00 173 LYS A C 1
ATOM 1317 O O . LYS A 1 173 ? -4.056 21.507 20.284 1.00 87.00 173 LYS A O 1
ATOM 1322 N N . HIS A 1 174 ? -4.043 21.621 18.039 1.00 89.75 174 HIS A N 1
ATOM 1323 C CA . HIS A 1 174 ? -5.381 22.190 17.878 1.00 89.75 174 HIS A CA 1
ATOM 1324 C C . HIS A 1 174 ? -6.430 21.148 17.471 1.00 89.75 174 HIS A C 1
ATOM 1326 O O . HIS A 1 174 ? -7.580 21.511 17.240 1.00 89.75 174 HIS A O 1
ATOM 1332 N N . VAL A 1 175 ? -6.043 19.874 17.352 1.00 82.12 175 VAL A N 1
ATOM 1333 C CA . VAL A 1 175 ? -6.986 18.779 17.108 1.00 82.12 175 VAL A CA 1
ATOM 1334 C C . VAL A 1 175 ? -7.786 18.552 18.391 1.00 82.12 175 VAL A C 1
ATOM 1336 O O . VAL A 1 175 ? -7.199 18.343 19.453 1.00 82.12 175 VAL A O 1
ATOM 1339 N N . VAL A 1 176 ? -9.110 18.660 18.270 1.00 57.28 176 VAL A N 1
ATOM 1340 C CA . VAL A 1 176 ? -10.118 18.406 19.312 1.00 57.28 176 VAL A CA 1
ATOM 1341 C C . VAL A 1 176 ? -10.719 17.020 19.169 1.00 57.28 176 VAL A C 1
ATOM 1343 O O . VAL A 1 176 ? -10.884 16.575 18.010 1.00 57.28 176 VAL A O 1
#

Secondary structure (DSSP, 8-state):
----TTHHHHHHHHHHHHHHHHHHHHTTS-SEEEETT----------HHHHHHH--SEEEEE--GGGBTT-TT----B-HHHHHHHHHHHHTT--EEEEE-----SHHHHHHHHHHHHHHHTT-PPPSBPPP-TTGGGGTTT-BS--PPPSPPP---HHHHHHHHHHHHHHHTT--

Organism: Homo sapiens (NCBI:txid9606)

Foldseek 3Di:
DDDDPCPVVLVCVQVVQLVVQVVCLVVVVDLEGEDASYDADDDDDDDPLCCVLVVDQEEEAEAELCQDAPRPVNDHFDKLVRVLVVVLVVCVVSHRYYYYYHHDRLVLRSVLNVVVSVCSVVVHDDFQAQDDDPCQVSCPDVRGSTDHGDPDDDPDDPVVVVVVVVVVSVVSVPRD

pLDDT: mean 89.15, std 11.46, range [29.97, 98.69]